Protein AF-A0A4Q6FK54-F1 (afdb_monomer)

pLDDT: mean 77.12, std 13.62, range [36.56, 92.62]

Secondary structure (DSSP, 8-state):
------------S-S-HHHHHHHHHHHHHHHHHHHHHHHHHHHHHHHHTTGGGSTTSS-HHHHHHHHHHHHHHHHHHHHHHHHHHHHHHHHHHHHHHHHHHHHTT---------TT-TTHHHHH--

Sequence (126 aa):
MELKFYPKKQRLVLINRDFQLRYTGAAVLVGLLSTVLTTTLIIYPLYTFKILRMPFFLPTPVLGLIGLAAVLNMFLVGFMGILMTHRVAGPMYSLVRQFRRVEEGRWYGQMRIRDGDDMRYVVRNF

Mean predicted aligned error: 10.62 Å

Solvent-accessible surface area (backbone atoms only — not comparable to full-atom values): 7526 Å² total; per-residue (Å²): 135,85,81,79,80,72,78,76,79,74,84,63,90,73,84,53,64,69,62,39,51,54,53,17,49,50,42,34,50,50,51,50,53,49,51,52,49,52,50,49,66,55,47,52,57,34,54,74,70,47,51,72,71,44,96,72,67,75,48,72,70,55,56,52,50,53,54,51,50,53,55,51,48,50,51,51,43,33,52,49,27,42,55,55,40,52,31,46,52,57,53,49,54,55,48,56,54,49,53,53,34,44,75,71,71,45,83,78,77,89,83,85,75,62,101,76,36,78,56,46,66,63,67,75,77,107

Foldseek 3Di:
DDDPPDPDPPPPLPPDVVQLCVQLVVQLVVLVVVVVVVVCVVVVVCVVVVVVVDPPSQPPVNVVVSVVVSVVSSVVSSVVSNVLSSLAVVVVVLVVVQVVCVVVVNPDDQRDDDPRRPCPVVNVVD

Radius of gyration: 24.15 Å; Cα contacts (8 Å, |Δi|>4): 59; chains: 1; bounding box: 78×23×65 Å

Structure (mmCIF, N/CA/C/O backbone):
data_AF-A0A4Q6FK54-F1
#
_entry.id   AF-A0A4Q6FK54-F1
#
loop_
_atom_site.group_PDB
_atom_site.id
_atom_site.type_symbol
_atom_site.label_atom_id
_atom_site.label_alt_id
_atom_site.label_comp_id
_atom_site.label_asym_id
_atom_site.label_entity_id
_atom_site.label_seq_id
_atom_site.pdbx_PDB_ins_code
_atom_site.Cartn_x
_atom_site.Cartn_y
_atom_site.Cartn_z
_atom_site.occupancy
_atom_site.B_iso_or_equiv
_atom_site.auth_seq_id
_atom_site.auth_comp_id
_atom_site.auth_asym_id
_atom_site.auth_atom_id
_atom_site.pdbx_PDB_model_num
ATOM 1 N N . MET A 1 1 ? -51.729 -0.952 16.950 1.00 40.03 1 MET A N 1
ATOM 2 C CA . MET A 1 1 ? -50.391 -1.581 16.931 1.00 40.03 1 MET A CA 1
ATOM 3 C C . MET A 1 1 ? -49.486 -0.709 16.078 1.00 40.03 1 MET A C 1
ATOM 5 O O . MET A 1 1 ? -49.574 -0.768 14.860 1.00 40.03 1 MET A O 1
ATOM 9 N N . GLU A 1 2 ? -48.704 0.174 16.697 1.00 36.56 2 GLU A N 1
ATOM 10 C CA . GLU A 1 2 ? -47.788 1.057 15.965 1.00 36.56 2 GLU A CA 1
ATOM 11 C C . GLU A 1 2 ? -46.534 0.282 15.547 1.00 36.56 2 GLU A C 1
ATOM 13 O O . GLU A 1 2 ? -45.729 -0.147 16.376 1.00 36.56 2 GLU A O 1
ATOM 18 N N . LEU A 1 3 ? -46.385 0.076 14.240 1.00 41.00 3 LEU A N 1
ATOM 19 C CA . LEU A 1 3 ? -45.192 -0.501 13.631 1.00 41.00 3 LEU A CA 1
ATOM 20 C C . LEU A 1 3 ? -44.039 0.503 13.755 1.00 41.00 3 LEU A C 1
ATOM 22 O O . LEU A 1 3 ? -43.911 1.431 12.959 1.00 41.00 3 LEU A O 1
ATOM 26 N N . LYS A 1 4 ? -43.183 0.312 14.765 1.00 40.06 4 LYS A N 1
ATOM 27 C CA . LYS A 1 4 ? -41.915 1.040 14.900 1.00 40.06 4 LYS A CA 1
ATOM 28 C C . LYS A 1 4 ? -41.009 0.700 13.713 1.00 40.06 4 LYS A C 1
ATOM 30 O O . LYS A 1 4 ? -40.362 -0.346 13.689 1.00 40.06 4 LYS A O 1
ATOM 35 N N . PHE A 1 5 ? -40.958 1.594 12.729 1.00 41.72 5 PHE A N 1
ATOM 36 C CA . PHE A 1 5 ? -39.978 1.558 11.647 1.00 41.72 5 PHE A CA 1
ATOM 37 C C . PHE A 1 5 ? -38.575 1.760 12.233 1.00 41.72 5 PHE A C 1
ATOM 39 O O . PHE A 1 5 ? -38.149 2.880 12.506 1.00 41.72 5 PHE A O 1
ATOM 46 N N . TYR A 1 6 ? -37.838 0.669 12.439 1.00 47.34 6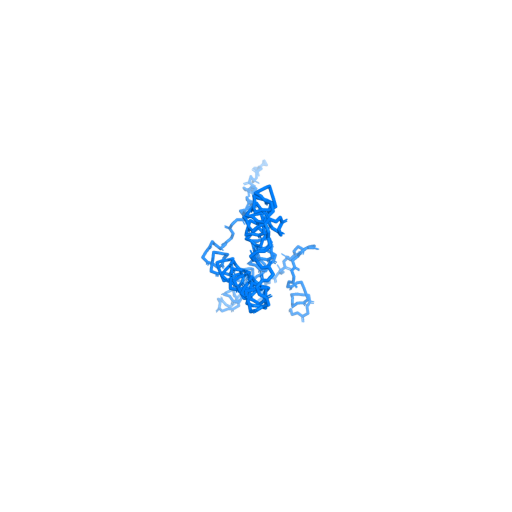 TYR A N 1
ATOM 47 C CA . TYR A 1 6 ? -36.404 0.745 12.703 1.00 47.34 6 TYR A CA 1
ATOM 48 C C . TYR A 1 6 ? -35.700 1.159 11.403 1.00 47.34 6 TYR A C 1
ATOM 50 O O . TYR A 1 6 ? -35.753 0.397 10.431 1.00 47.34 6 TYR A O 1
ATOM 58 N N . PRO A 1 7 ? -35.032 2.328 11.337 1.00 42.75 7 PRO A N 1
ATOM 59 C CA . PRO A 1 7 ? -34.310 2.717 10.138 1.00 42.75 7 PRO A CA 1
ATOM 60 C C . PRO A 1 7 ? -33.233 1.668 9.855 1.00 42.75 7 PRO A C 1
ATOM 62 O O . PRO A 1 7 ? -32.381 1.363 10.696 1.00 42.75 7 PRO A O 1
ATOM 65 N N . LYS A 1 8 ? -33.312 1.071 8.663 1.00 45.75 8 LYS A N 1
ATOM 66 C CA . LYS A 1 8 ? -32.386 0.053 8.164 1.00 45.75 8 LYS A CA 1
ATOM 67 C C . LYS A 1 8 ? -30.974 0.635 8.260 1.00 45.75 8 LYS A C 1
ATOM 69 O O . LYS A 1 8 ? -30.648 1.582 7.550 1.00 45.75 8 LYS A O 1
ATOM 74 N N . LYS A 1 9 ? -30.160 0.106 9.180 1.00 46.94 9 LYS A N 1
ATOM 75 C CA . LYS A 1 9 ? -28.793 0.568 9.461 1.00 46.94 9 LYS A CA 1
ATOM 76 C C . LYS A 1 9 ? -27.993 0.501 8.158 1.00 46.94 9 LYS A C 1
ATOM 78 O O . LYS A 1 9 ? -27.611 -0.587 7.723 1.00 46.94 9 LYS A O 1
ATOM 83 N N . GLN A 1 10 ? -27.830 1.642 7.492 1.00 47.72 10 GLN A N 1
ATOM 84 C CA . GLN A 1 10 ? -27.136 1.717 6.214 1.00 47.72 10 GLN A CA 1
ATOM 85 C C . GLN A 1 10 ? -25.724 1.166 6.422 1.00 47.72 10 GLN A C 1
ATOM 87 O O . GLN A 1 10 ? -24.999 1.603 7.318 1.00 47.72 10 GLN A O 1
ATOM 92 N N . ARG A 1 11 ? -25.360 0.148 5.636 1.00 45.81 11 ARG A N 1
ATOM 93 C CA . ARG A 1 11 ? -23.999 -0.391 5.587 1.00 45.81 11 ARG A CA 1
ATOM 94 C C . ARG A 1 11 ? -23.120 0.671 4.927 1.00 45.81 11 ARG A C 1
ATOM 96 O O . ARG A 1 11 ? -22.868 0.611 3.730 1.00 45.81 11 ARG A O 1
ATOM 103 N N . LEU A 1 12 ? -22.727 1.685 5.691 1.00 49.44 12 LEU A N 1
A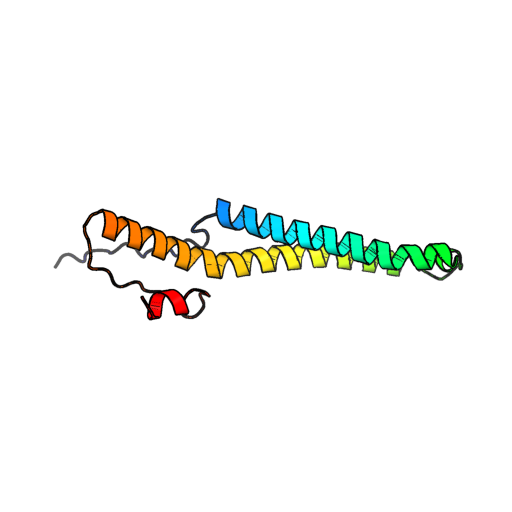TOM 104 C CA . LEU A 1 12 ? -21.759 2.690 5.272 1.00 49.44 12 LEU A CA 1
ATOM 105 C C . LEU A 1 12 ? -20.432 1.968 5.024 1.00 49.44 12 LEU A C 1
ATOM 107 O O . LEU A 1 12 ? -19.742 1.574 5.957 1.00 49.44 12 LEU A O 1
ATOM 111 N N . VAL A 1 13 ? -20.109 1.755 3.749 1.00 51.19 13 VAL A N 1
ATOM 112 C CA . VAL A 1 13 ? -18.883 1.078 3.285 1.00 51.19 13 VAL A CA 1
ATOM 113 C C . VAL A 1 13 ? -17.616 1.846 3.718 1.00 51.19 13 VAL A C 1
ATOM 115 O O . VAL A 1 13 ? -16.531 1.279 3.814 1.00 51.19 13 VAL A O 1
ATOM 118 N N . LEU A 1 14 ? -17.753 3.125 4.072 1.00 50.53 14 LEU A N 1
ATOM 119 C CA . LEU A 1 14 ? -16.675 4.000 4.529 1.00 50.53 14 LEU A CA 1
ATOM 120 C C . LEU A 1 14 ? -16.933 4.410 5.983 1.00 50.53 14 LEU A C 1
ATOM 122 O O . LEU A 1 14 ? -17.554 5.435 6.243 1.00 50.53 14 LEU A O 1
ATOM 126 N N . ILE A 1 15 ? -16.479 3.580 6.925 1.00 57.59 15 ILE A N 1
ATOM 127 C CA . ILE A 1 15 ? -16.577 3.849 8.371 1.00 57.59 15 ILE A CA 1
ATOM 128 C C . ILE A 1 15 ? -15.515 4.870 8.818 1.00 57.59 15 ILE A C 1
ATOM 130 O O . ILE A 1 15 ? -15.771 5.648 9.732 1.00 57.59 15 ILE A O 1
ATOM 134 N N . ASN A 1 16 ? -14.336 4.891 8.180 1.00 61.06 16 ASN A N 1
ATOM 135 C CA . ASN A 1 16 ? -13.247 5.805 8.534 1.00 61.06 16 ASN A CA 1
ATOM 136 C C . ASN A 1 16 ? -12.322 6.073 7.326 1.00 61.06 16 ASN A C 1
ATOM 138 O O . ASN A 1 16 ? -11.448 5.261 7.012 1.00 61.06 16 ASN A O 1
ATOM 142 N N . ARG A 1 17 ? -12.558 7.181 6.606 1.00 64.44 17 ARG A N 1
ATOM 143 C CA . ARG A 1 17 ? -11.822 7.532 5.373 1.00 64.44 17 ARG A CA 1
ATOM 144 C C . ARG A 1 17 ? -10.373 7.927 5.650 1.00 64.44 17 ARG A C 1
ATOM 146 O O . ARG A 1 17 ? -9.504 7.582 4.858 1.00 64.44 17 ARG A O 1
ATOM 153 N N . ASP A 1 18 ? -10.112 8.562 6.788 1.00 64.94 18 ASP A N 1
ATOM 154 C CA . ASP A 1 18 ? -8.780 9.067 7.138 1.00 64.94 18 ASP A CA 1
ATOM 155 C C . ASP A 1 18 ? -7.802 7.923 7.416 1.00 64.94 18 ASP A C 1
ATOM 157 O O . ASP A 1 18 ? -6.667 7.924 6.939 1.00 64.94 18 ASP A O 1
ATOM 161 N N . PHE A 1 19 ? -8.272 6.883 8.111 1.00 68.44 19 PHE A N 1
ATOM 162 C CA . PHE A 1 19 ? -7.495 5.662 8.317 1.00 68.44 19 PHE A CA 1
ATOM 163 C C . PHE A 1 19 ? -7.264 4.927 6.989 1.00 68.44 19 PHE A C 1
ATOM 165 O O . PHE A 1 19 ? -6.138 4.570 6.657 1.00 68.44 19 PHE A O 1
ATOM 172 N N . GLN A 1 20 ? -8.311 4.753 6.177 1.00 70.31 20 GLN A N 1
ATOM 173 C CA . GLN A 1 20 ? -8.197 4.047 4.898 1.00 70.31 20 GLN A CA 1
ATOM 174 C C . GLN A 1 20 ? -7.238 4.736 3.923 1.00 70.31 20 GLN A C 1
ATOM 176 O O . GLN A 1 20 ? -6.412 4.056 3.316 1.00 70.31 20 GLN A O 1
ATOM 181 N N . LEU A 1 21 ? -7.288 6.065 3.814 1.00 72.31 21 LEU A N 1
ATOM 182 C CA . LEU A 1 21 ? -6.399 6.830 2.939 1.00 72.31 21 LEU A CA 1
ATOM 183 C C . LEU A 1 21 ? -4.949 6.809 3.423 1.00 72.31 21 LEU A C 1
ATOM 185 O O . LEU A 1 21 ? -4.049 6.654 2.602 1.00 72.31 21 LEU A O 1
ATOM 189 N N . ARG A 1 22 ? -4.703 6.899 4.736 1.00 76.94 22 ARG A N 1
ATOM 190 C CA . ARG A 1 22 ? -3.337 6.886 5.281 1.00 76.94 22 ARG A CA 1
ATOM 191 C C . ARG A 1 22 ? -2.631 5.551 5.033 1.00 76.94 22 ARG A C 1
ATOM 193 O O . ARG A 1 22 ? -1.485 5.546 4.593 1.00 76.94 22 ARG A O 1
ATOM 200 N N . TYR A 1 23 ? -3.315 4.429 5.263 1.00 79.06 23 TYR A N 1
ATOM 201 C CA . TYR A 1 23 ? -2.732 3.096 5.067 1.00 79.06 23 TYR A CA 1
ATOM 202 C C . TYR A 1 23 ? -2.692 2.678 3.597 1.00 79.06 23 TYR A C 1
ATOM 204 O O . TYR A 1 23 ? -1.691 2.119 3.157 1.00 79.06 23 TYR A O 1
ATOM 212 N N . THR A 1 24 ? -3.719 3.007 2.809 1.00 82.06 24 THR A N 1
ATOM 213 C CA . THR A 1 24 ? -3.678 2.789 1.353 1.00 82.06 24 THR A CA 1
ATOM 214 C C . THR A 1 24 ? -2.567 3.620 0.720 1.00 82.06 24 THR A C 1
ATOM 216 O O . THR A 1 24 ? -1.797 3.097 -0.079 1.00 82.06 24 THR A O 1
ATOM 219 N N . GLY A 1 25 ? -2.434 4.893 1.106 1.00 80.62 25 GLY A N 1
ATOM 220 C CA . GLY A 1 25 ? -1.357 5.765 0.642 1.00 80.62 25 GLY A CA 1
ATOM 221 C C . GLY A 1 25 ? 0.021 5.213 1.000 1.00 80.62 25 GLY A C 1
ATOM 222 O O . GLY A 1 25 ? 0.897 5.169 0.142 1.00 80.62 25 GLY A O 1
ATOM 223 N N . ALA A 1 26 ? 0.192 4.703 2.224 1.00 82.81 26 ALA A N 1
ATOM 224 C CA . ALA A 1 26 ? 1.419 4.019 2.626 1.00 82.81 26 ALA A CA 1
ATOM 225 C C . ALA A 1 26 ? 1.687 2.757 1.784 1.00 82.81 26 ALA A C 1
ATOM 227 O O . ALA A 1 26 ? 2.809 2.564 1.328 1.00 82.81 26 ALA A O 1
ATOM 228 N N . ALA A 1 27 ? 0.672 1.928 1.519 1.00 85.12 27 ALA A N 1
ATOM 229 C CA . ALA A 1 27 ? 0.810 0.729 0.691 1.00 85.12 27 ALA A CA 1
ATOM 230 C C . ALA A 1 27 ? 1.202 1.061 -0.758 1.00 85.12 27 ALA A C 1
ATOM 232 O O . ALA A 1 27 ? 2.103 0.435 -1.314 1.00 85.12 27 ALA A O 1
ATOM 233 N N . VAL A 1 28 ? 0.575 2.079 -1.355 1.00 86.25 28 VAL A N 1
ATOM 234 C CA . VAL A 1 28 ? 0.929 2.572 -2.694 1.00 86.25 28 VAL A CA 1
ATOM 235 C C . VAL A 1 28 ? 2.357 3.110 -2.707 1.00 86.25 28 VAL A C 1
ATOM 237 O O . VAL A 1 28 ? 3.117 2.778 -3.610 1.00 86.25 28 VAL A O 1
ATOM 240 N N . LEU A 1 29 ? 2.753 3.883 -1.693 1.00 87.00 29 LEU A N 1
ATOM 241 C CA . LEU A 1 29 ? 4.108 4.420 -1.578 1.00 87.00 29 LEU A CA 1
ATOM 242 C C . LEU A 1 29 ? 5.149 3.298 -1.482 1.00 87.00 29 LEU A C 1
ATOM 244 O O . LEU A 1 29 ? 6.145 3.328 -2.199 1.00 87.00 29 LEU A O 1
ATOM 248 N N . VAL A 1 30 ? 4.897 2.273 -0.663 1.00 88.44 30 VAL A N 1
ATOM 249 C CA . VAL A 1 30 ? 5.754 1.080 -0.580 1.00 88.44 30 VAL A CA 1
ATOM 250 C C . VAL A 1 30 ? 5.820 0.357 -1.927 1.00 88.44 30 VAL A C 1
ATOM 252 O O . VAL A 1 30 ? 6.909 -0.011 -2.366 1.00 88.44 30 VAL A O 1
ATOM 255 N N . GLY A 1 31 ? 4.688 0.201 -2.619 1.00 87.38 31 GLY A N 1
ATOM 256 C CA . GLY A 1 31 ? 4.637 -0.397 -3.955 1.00 87.38 31 GLY A CA 1
ATOM 257 C C . GLY A 1 31 ? 5.453 0.383 -4.992 1.00 87.38 31 GLY A C 1
ATOM 258 O O . GLY A 1 31 ? 6.187 -0.216 -5.779 1.00 87.38 31 GLY A O 1
ATOM 259 N N . LEU A 1 32 ? 5.386 1.717 -4.963 1.00 87.69 32 LEU A N 1
ATOM 260 C CA . LEU A 1 32 ? 6.181 2.591 -5.830 1.00 87.69 32 LEU A CA 1
ATOM 261 C C . LEU A 1 32 ? 7.676 2.470 -5.526 1.00 87.69 32 LEU A C 1
ATOM 263 O O . LEU A 1 32 ? 8.462 2.254 -6.446 1.00 87.69 32 LEU A O 1
ATOM 267 N N . LEU A 1 33 ? 8.069 2.541 -4.251 1.00 90.56 33 LEU A N 1
ATOM 268 C CA . LEU A 1 33 ? 9.466 2.374 -3.842 1.00 90.56 33 LEU A CA 1
ATOM 269 C C . LEU A 1 33 ? 10.013 1.003 -4.247 1.00 90.56 33 LEU A C 1
ATOM 271 O O . LEU A 1 33 ? 11.117 0.919 -4.780 1.00 90.56 33 LEU A O 1
ATOM 275 N N . SER A 1 34 ? 9.227 -0.058 -4.057 1.00 88.00 34 SER A N 1
ATOM 276 C CA . SER A 1 34 ? 9.592 -1.405 -4.493 1.00 88.00 34 SER A CA 1
ATOM 277 C C . SER A 1 34 ? 9.767 -1.469 -6.010 1.00 88.00 34 SER A C 1
ATOM 279 O O . SER A 1 34 ? 10.776 -1.986 -6.474 1.00 88.00 34 SER A O 1
ATOM 281 N N . THR A 1 35 ? 8.855 -0.874 -6.784 1.00 87.94 35 THR A N 1
ATOM 282 C CA . THR A 1 35 ? 8.945 -0.843 -8.253 1.00 87.94 35 THR A CA 1
ATOM 283 C C . THR A 1 35 ? 10.195 -0.097 -8.725 1.00 87.94 35 THR A C 1
ATOM 285 O O . THR A 1 35 ? 10.900 -0.578 -9.614 1.00 87.94 35 THR A O 1
ATOM 288 N N . VAL A 1 36 ? 10.511 1.050 -8.115 1.00 89.62 36 VAL A N 1
ATOM 289 C CA . VAL A 1 36 ? 11.725 1.827 -8.414 1.00 89.62 36 VAL A CA 1
ATOM 290 C C . VAL A 1 36 ? 12.978 1.026 -8.073 1.00 89.62 36 VAL A C 1
ATOM 292 O O . VAL A 1 36 ? 13.899 0.961 -8.888 1.00 89.62 36 VAL A O 1
ATOM 295 N N . LEU A 1 37 ? 13.004 0.374 -6.909 1.00 92.62 37 LEU A N 1
ATOM 296 C CA . LEU A 1 37 ? 14.115 -0.473 -6.487 1.00 92.62 37 LEU A CA 1
ATOM 297 C C . LEU A 1 37 ? 14.332 -1.625 -7.473 1.00 92.62 37 LEU A C 1
ATOM 299 O O . LEU A 1 37 ? 15.435 -1.787 -7.985 1.00 92.62 37 LEU A O 1
ATOM 303 N N . THR A 1 38 ? 13.284 -2.385 -7.798 1.00 88.25 38 THR A N 1
ATOM 304 C CA . THR A 1 38 ? 13.364 -3.514 -8.734 1.00 88.25 38 THR A CA 1
ATOM 305 C C . THR A 1 38 ? 13.791 -3.055 -10.126 1.00 88.25 38 THR A C 1
ATOM 307 O O . THR A 1 38 ? 14.670 -3.662 -10.730 1.00 88.25 38 THR A O 1
ATOM 310 N N . THR A 1 39 ? 13.237 -1.943 -10.614 1.00 87.56 39 THR A N 1
ATOM 311 C CA . THR A 1 39 ? 13.613 -1.366 -11.913 1.00 87.56 39 THR A CA 1
ATOM 312 C C . THR A 1 39 ? 15.085 -0.962 -11.926 1.00 87.56 39 THR A C 1
ATOM 314 O O . THR A 1 39 ? 15.804 -1.284 -12.868 1.00 87.56 39 THR A O 1
ATOM 317 N N . THR A 1 40 ? 15.564 -0.320 -10.860 1.00 88.75 40 THR A N 1
ATOM 318 C CA . THR A 1 40 ? 16.972 0.079 -10.727 1.00 88.75 40 THR A CA 1
ATOM 319 C C . THR A 1 40 ? 17.894 -1.140 -10.690 1.00 88.75 40 THR A C 1
ATOM 321 O O . THR A 1 40 ? 18.897 -1.165 -11.401 1.00 88.75 40 THR A O 1
ATOM 324 N N . LEU A 1 41 ? 17.532 -2.176 -9.926 1.00 92.62 41 LEU A N 1
ATOM 325 C CA . LEU A 1 41 ? 18.296 -3.424 -9.830 1.00 92.62 41 LEU A CA 1
ATOM 326 C C . LEU A 1 41 ? 18.372 -4.182 -11.161 1.00 92.62 41 LEU A C 1
ATOM 328 O O . LEU A 1 41 ? 19.364 -4.861 -11.405 1.00 92.62 41 LEU A O 1
ATOM 332 N N . ILE A 1 42 ? 17.359 -4.058 -12.024 1.00 88.25 42 ILE A N 1
ATOM 333 C CA . ILE A 1 42 ? 17.351 -4.666 -13.362 1.00 88.25 42 ILE A CA 1
ATOM 334 C C . ILE A 1 42 ? 18.142 -3.809 -14.361 1.00 88.25 42 ILE A C 1
ATOM 336 O O . ILE A 1 42 ? 18.970 -4.332 -15.104 1.00 88.25 42 ILE A O 1
ATOM 340 N N . ILE A 1 43 ? 17.921 -2.491 -14.388 1.00 85.81 43 ILE A N 1
ATOM 341 C CA . ILE A 1 43 ? 18.540 -1.592 -15.376 1.00 85.81 43 ILE A CA 1
ATOM 342 C C . ILE A 1 43 ? 20.043 -1.424 -15.132 1.00 85.81 43 ILE A C 1
ATOM 344 O O . ILE A 1 43 ? 20.811 -1.377 -16.092 1.00 85.81 43 ILE A O 1
ATOM 348 N N . TYR A 1 44 ? 20.484 -1.356 -13.874 1.00 89.38 44 TYR A N 1
ATOM 349 C CA . TYR A 1 44 ? 21.891 -1.143 -13.530 1.00 89.38 44 TYR A CA 1
ATOM 350 C C . TYR A 1 44 ? 22.851 -2.172 -14.166 1.00 89.38 44 TYR A C 1
ATOM 352 O O . TYR A 1 44 ? 23.768 -1.757 -14.880 1.00 89.38 44 TYR A O 1
ATOM 360 N N . PRO A 1 45 ? 22.663 -3.498 -14.004 1.00 87.88 45 PRO A N 1
ATOM 361 C CA . PRO A 1 45 ? 23.524 -4.481 -14.658 1.00 8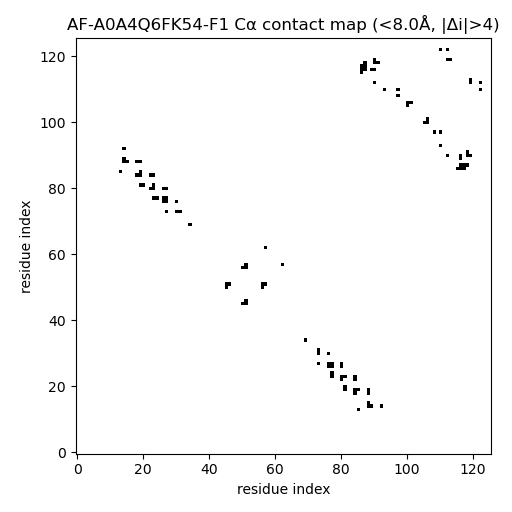7.88 45 PRO A CA 1
ATOM 362 C C . PRO A 1 45 ? 23.394 -4.434 -16.184 1.00 87.88 45 PRO A C 1
ATOM 364 O O . PRO A 1 45 ? 24.402 -4.518 -16.882 1.00 87.88 45 PRO A O 1
ATOM 367 N N . LEU A 1 46 ? 22.189 -4.227 -16.725 1.00 87.00 46 LEU A N 1
ATOM 368 C CA . LEU A 1 46 ? 21.980 -4.124 -18.174 1.00 87.00 46 LEU A CA 1
ATOM 369 C C . LEU A 1 46 ? 22.746 -2.950 -18.803 1.00 87.00 46 LEU A C 1
ATOM 371 O O . LEU A 1 46 ? 23.250 -3.067 -19.925 1.00 87.00 46 LEU A O 1
ATOM 375 N N . TYR A 1 47 ? 22.849 -1.834 -18.079 1.00 84.75 47 TYR A N 1
ATOM 376 C CA . TYR A 1 47 ? 23.665 -0.690 -18.466 1.00 84.75 47 TYR A CA 1
ATOM 377 C C . TYR A 1 47 ? 25.162 -1.012 -18.371 1.00 84.75 47 TYR A C 1
ATOM 379 O O . TYR A 1 47 ? 25.898 -0.785 -19.334 1.00 84.75 47 TYR A O 1
ATOM 387 N N . THR A 1 48 ? 25.603 -1.598 -17.253 1.00 89.50 48 THR A N 1
ATOM 388 C CA . THR A 1 48 ? 27.008 -1.964 -17.003 1.00 89.50 48 THR A CA 1
ATOM 389 C C . THR A 1 48 ? 27.554 -2.919 -18.061 1.00 89.50 48 THR A C 1
ATOM 391 O O . THR A 1 48 ? 28.629 -2.686 -18.611 1.00 89.50 48 THR A O 1
ATOM 394 N N . PHE A 1 49 ? 26.790 -3.948 -18.427 1.00 88.50 49 PHE A N 1
ATOM 395 C CA . PHE A 1 49 ? 27.185 -4.908 -19.459 1.00 88.50 49 PHE A CA 1
ATOM 396 C C . PHE A 1 49 ? 26.958 -4.398 -20.890 1.00 88.50 49 PHE A C 1
ATOM 398 O O . PHE A 1 49 ? 27.172 -5.140 -21.846 1.00 88.50 49 PHE A O 1
ATOM 405 N N . LYS A 1 50 ? 26.514 -3.142 -21.066 1.00 82.44 50 LYS A N 1
ATOM 406 C CA . LYS A 1 50 ? 26.157 -2.532 -22.362 1.00 82.44 50 LYS A CA 1
ATOM 407 C C . LYS A 1 50 ? 25.137 -3.344 -23.173 1.00 82.44 50 LYS A C 1
ATOM 409 O O . LYS A 1 50 ? 24.969 -3.092 -24.364 1.00 82.44 50 LYS A O 1
ATOM 414 N N . ILE A 1 51 ? 24.413 -4.256 -22.528 1.00 79.62 51 ILE A N 1
ATOM 415 C CA . ILE A 1 51 ? 23.373 -5.086 -23.145 1.00 79.62 51 ILE A CA 1
ATOM 416 C C . ILE A 1 51 ? 22.264 -4.181 -23.704 1.00 79.62 51 ILE A C 1
ATOM 418 O O . ILE A 1 51 ? 21.758 -4.415 -24.798 1.00 79.62 51 ILE A O 1
ATOM 422 N N . LEU A 1 52 ? 21.987 -3.064 -23.020 1.00 72.25 52 LEU A N 1
ATOM 423 C CA . LEU A 1 52 ? 21.027 -2.045 -23.457 1.00 72.25 52 LEU A CA 1
ATOM 424 C C . LEU A 1 52 ? 21.372 -1.371 -24.803 1.00 72.25 52 LEU A C 1
ATOM 426 O O . LEU A 1 52 ? 20.504 -0.729 -25.385 1.00 72.25 52 LEU A O 1
ATOM 430 N N . ARG A 1 53 ? 22.620 -1.474 -25.291 1.00 75.81 53 ARG A N 1
ATOM 431 C CA . ARG A 1 53 ? 23.056 -0.892 -26.578 1.00 75.81 53 ARG A CA 1
ATOM 432 C C . ARG A 1 53 ? 22.875 -1.837 -27.766 1.00 75.81 53 ARG A C 1
ATOM 434 O O . ARG A 1 53 ? 23.159 -1.435 -28.892 1.00 75.81 53 ARG A O 1
ATOM 441 N N . MET A 1 54 ? 22.439 -3.078 -27.546 1.00 77.06 54 MET A N 1
ATOM 442 C CA . MET A 1 54 ? 22.127 -3.977 -28.654 1.00 77.06 54 MET A CA 1
ATOM 443 C C . MET A 1 54 ? 20.872 -3.475 -29.395 1.00 77.06 54 MET A C 1
ATOM 445 O O . MET A 1 54 ? 19.865 -3.179 -28.750 1.00 77.06 54 MET A O 1
ATOM 449 N N . PRO A 1 55 ? 20.893 -3.412 -30.741 1.00 70.62 55 PRO A N 1
ATOM 450 C CA . PRO A 1 55 ? 19.883 -2.720 -31.552 1.00 70.62 55 PRO A CA 1
ATOM 451 C C . PRO A 1 55 ? 18.459 -3.293 -31.454 1.00 70.62 55 PRO A C 1
ATOM 453 O O . PRO A 1 55 ? 17.516 -2.641 -31.887 1.00 70.62 55 PRO A O 1
ATOM 456 N N . PHE A 1 56 ? 18.285 -4.484 -30.876 1.00 70.12 56 PHE A N 1
ATOM 457 C CA . PHE A 1 56 ? 16.984 -5.144 -30.728 1.00 70.12 56 PHE A CA 1
ATOM 458 C C . PHE A 1 56 ? 16.663 -5.579 -29.291 1.00 70.12 56 PHE A C 1
ATOM 460 O O . PHE A 1 56 ? 15.728 -6.344 -29.074 1.00 70.12 56 PHE A O 1
ATOM 467 N N . PHE A 1 57 ? 17.435 -5.124 -28.298 1.00 73.50 57 PHE A N 1
ATOM 468 C CA . PHE A 1 57 ? 17.305 -5.625 -26.927 1.00 73.50 57 PHE A CA 1
ATOM 469 C C . PHE A 1 57 ? 15.971 -5.252 -26.262 1.00 73.50 57 PHE A C 1
ATOM 471 O O . PHE A 1 57 ? 15.387 -6.066 -25.551 1.00 73.50 57 PHE A O 1
ATOM 478 N N . LEU A 1 58 ? 15.464 -4.041 -26.520 1.00 76.62 58 LEU A N 1
ATOM 479 C CA . LEU A 1 58 ? 14.174 -3.566 -26.010 1.00 76.62 58 LEU A CA 1
ATOM 480 C C . LEU A 1 58 ? 13.331 -2.994 -27.154 1.00 76.62 58 LEU A C 1
ATOM 482 O O . LEU A 1 58 ? 13.388 -1.793 -27.423 1.00 76.62 58 LEU A O 1
ATOM 486 N N . PRO A 1 59 ? 12.538 -3.837 -27.835 1.00 83.38 59 PRO A N 1
ATOM 487 C CA . PRO A 1 59 ? 11.578 -3.372 -28.824 1.00 83.38 59 PRO A CA 1
ATOM 488 C C . PRO A 1 59 ? 10.620 -2.338 -28.211 1.00 83.38 59 PRO A C 1
ATOM 490 O O . PRO A 1 59 ? 10.173 -2.492 -27.073 1.00 83.38 59 PRO A O 1
ATOM 493 N N . THR A 1 60 ? 10.223 -1.326 -28.984 1.00 82.44 60 THR A N 1
ATOM 494 C CA . THR A 1 60 ? 9.206 -0.339 -28.576 1.00 82.44 60 THR A CA 1
ATOM 495 C C . THR A 1 60 ? 7.910 -0.945 -28.003 1.00 82.44 60 THR A C 1
ATOM 497 O O . THR A 1 60 ? 7.433 -0.406 -27.000 1.00 82.44 60 THR A O 1
ATOM 500 N N . PRO A 1 61 ? 7.348 -2.073 -28.505 1.00 86.56 61 PRO A N 1
ATOM 501 C CA . PRO A 1 61 ? 6.174 -2.683 -27.870 1.00 86.56 61 PRO A CA 1
ATOM 502 C C . PRO A 1 61 ? 6.455 -3.233 -26.464 1.00 86.56 61 PRO A C 1
ATOM 504 O O . PRO A 1 61 ? 5.572 -3.197 -25.609 1.00 86.56 61 PRO A O 1
ATOM 507 N N . VAL A 1 62 ? 7.679 -3.696 -26.189 1.00 84.81 62 VAL A N 1
ATOM 508 C CA . VAL A 1 62 ? 8.067 -4.208 -24.864 1.00 84.81 62 VAL A CA 1
ATOM 509 C C . VAL A 1 62 ? 8.117 -3.071 -23.845 1.00 84.81 62 VAL A C 1
ATOM 511 O O . VAL A 1 62 ? 7.628 -3.231 -22.730 1.00 84.81 62 VAL A O 1
ATOM 514 N N . LEU A 1 63 ? 8.619 -1.894 -24.233 1.00 83.81 63 LEU A N 1
ATOM 515 C CA . LEU A 1 63 ? 8.584 -0.698 -23.381 1.00 83.81 63 LEU A CA 1
ATOM 516 C C . LEU A 1 63 ? 7.146 -0.278 -23.045 1.00 83.81 63 LEU A C 1
ATOM 518 O O . LEU A 1 63 ? 6.852 0.043 -21.893 1.00 83.81 63 LEU A O 1
ATOM 522 N N . GLY A 1 64 ? 6.239 -0.341 -24.026 1.00 87.94 64 GLY A N 1
ATOM 523 C CA . GLY A 1 64 ? 4.812 -0.095 -23.808 1.00 87.94 64 GLY A CA 1
ATOM 524 C C . GLY A 1 64 ? 4.191 -1.080 -22.814 1.00 87.94 64 GLY A C 1
ATOM 525 O O . GLY A 1 64 ? 3.463 -0.670 -21.910 1.00 87.94 64 GLY A O 1
ATOM 526 N N . LEU A 1 65 ? 4.533 -2.368 -22.924 1.00 88.94 65 LEU A N 1
ATOM 527 C CA . LEU A 1 65 ? 4.054 -3.408 -22.012 1.00 88.94 65 LEU A CA 1
ATOM 528 C C . LEU A 1 65 ? 4.567 -3.203 -20.579 1.00 88.94 65 LEU A C 1
ATOM 530 O O . LEU A 1 65 ? 3.794 -3.340 -19.634 1.00 88.94 65 LEU A O 1
ATOM 534 N N . ILE A 1 66 ? 5.841 -2.833 -20.411 1.00 85.94 66 ILE A N 1
ATOM 535 C CA . ILE A 1 66 ? 6.433 -2.529 -19.098 1.00 85.94 66 ILE A CA 1
ATOM 536 C C . ILE A 1 66 ? 5.723 -1.331 -18.454 1.00 85.94 66 ILE A C 1
ATOM 538 O O . ILE A 1 66 ? 5.350 -1.395 -17.282 1.00 85.94 66 ILE A O 1
ATOM 542 N N . GLY A 1 67 ? 5.485 -0.260 -19.219 1.00 87.62 67 GLY A N 1
ATOM 543 C CA . GLY A 1 67 ? 4.750 0.912 -18.737 1.00 87.62 67 GLY A CA 1
ATOM 544 C C . GLY A 1 67 ? 3.319 0.570 -18.313 1.00 87.62 67 GLY A 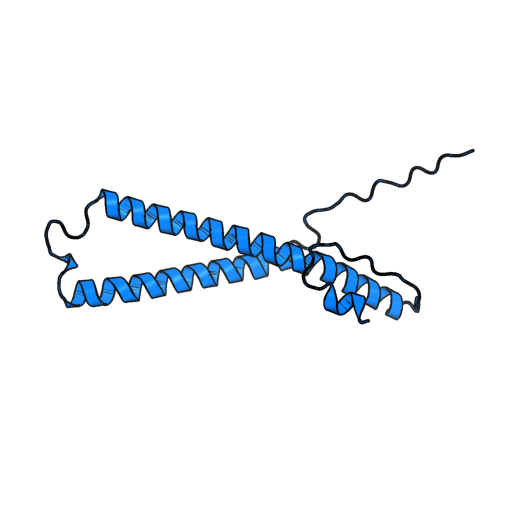C 1
ATOM 545 O O . GLY A 1 67 ? 2.889 0.945 -17.221 1.00 87.62 67 GLY A O 1
ATOM 546 N N . LEU A 1 68 ? 2.601 -0.206 -19.130 1.00 91.31 68 LEU A N 1
ATOM 547 C CA . LEU A 1 68 ? 1.252 -0.673 -18.808 1.00 91.31 68 LEU A CA 1
ATOM 548 C C . LEU A 1 68 ? 1.237 -1.542 -17.542 1.00 91.31 68 LEU A C 1
ATOM 550 O O . LEU A 1 68 ? 0.391 -1.342 -16.671 1.00 91.31 68 LEU A O 1
ATOM 554 N N . ALA A 1 69 ? 2.188 -2.471 -17.416 1.00 87.56 69 ALA A N 1
ATOM 555 C CA . ALA A 1 69 ? 2.322 -3.329 -16.245 1.00 87.56 69 ALA A CA 1
ATOM 556 C C . ALA A 1 69 ? 2.590 -2.518 -14.967 1.00 87.56 69 ALA A C 1
ATOM 558 O O . ALA A 1 69 ? 1.999 -2.811 -13.930 1.00 87.56 69 ALA A O 1
ATOM 559 N N . ALA A 1 70 ? 3.415 -1.468 -15.038 1.00 86.69 7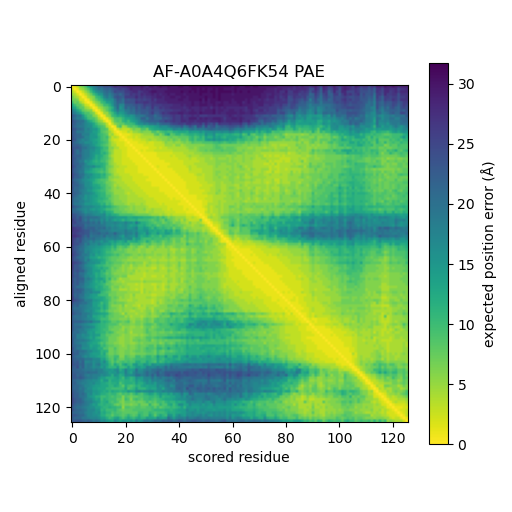0 ALA A N 1
ATOM 560 C CA . ALA A 1 70 ? 3.691 -0.589 -13.902 1.00 86.69 70 ALA A CA 1
ATOM 561 C C . ALA A 1 70 ? 2.438 0.174 -13.436 1.00 86.69 70 ALA A C 1
ATOM 563 O O . ALA A 1 70 ? 2.143 0.210 -12.239 1.00 86.69 70 ALA A O 1
ATOM 564 N N . VAL A 1 71 ? 1.665 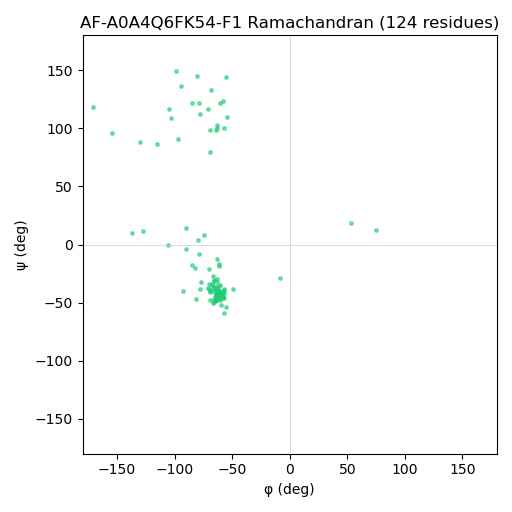0.732 -14.374 1.00 89.50 71 VAL A N 1
ATOM 565 C CA . VAL A 1 71 ? 0.399 1.419 -14.066 1.00 89.50 71 VAL A CA 1
ATOM 566 C C . VAL A 1 71 ? -0.608 0.443 -13.457 1.00 89.50 71 VAL A C 1
ATOM 568 O O . VAL A 1 71 ? -1.196 0.722 -12.413 1.00 89.50 71 VAL A O 1
ATOM 571 N N . LEU A 1 72 ? -0.777 -0.728 -14.070 1.00 92.25 72 LEU A N 1
ATOM 572 C CA . LEU A 1 72 ? -1.693 -1.762 -13.596 1.00 92.25 72 LEU A CA 1
ATOM 573 C C . LEU A 1 72 ? -1.308 -2.264 -12.195 1.00 92.25 72 LEU A C 1
ATOM 575 O O . LEU A 1 72 ? -2.177 -2.402 -11.335 1.00 92.25 72 LEU A O 1
ATOM 579 N N . ASN A 1 73 ? -0.012 -2.448 -11.932 1.00 87.25 73 ASN A N 1
ATOM 580 C CA . ASN A 1 73 ? 0.502 -2.787 -10.607 1.00 87.25 73 ASN A CA 1
ATOM 581 C C . ASN A 1 73 ? 0.136 -1.720 -9.563 1.00 87.25 73 ASN A C 1
ATOM 583 O O . ASN A 1 73 ? -0.349 -2.058 -8.485 1.00 87.25 73 ASN A O 1
ATOM 587 N N . MET A 1 74 ? 0.289 -0.432 -9.889 1.00 86.06 74 MET A N 1
ATOM 588 C CA . MET A 1 74 ? -0.084 0.662 -8.986 1.00 86.06 74 MET A CA 1
ATOM 589 C C . MET A 1 74 ? -1.574 0.616 -8.612 1.00 86.06 74 MET A C 1
ATOM 591 O O . MET A 1 74 ? -1.920 0.746 -7.435 1.00 86.06 74 MET A O 1
ATOM 595 N N . PHE A 1 75 ? -2.453 0.366 -9.588 1.00 89.06 75 PHE A N 1
ATOM 596 C CA . PHE A 1 75 ? -3.888 0.206 -9.338 1.00 89.06 75 PHE A CA 1
ATOM 597 C C . PHE A 1 75 ? -4.201 -1.017 -8.472 1.00 89.06 75 PHE A C 1
ATOM 599 O O . PHE A 1 75 ? -4.989 -0.909 -7.534 1.00 89.06 75 PHE A O 1
ATOM 606 N N . LEU A 1 76 ? -3.574 -2.163 -8.745 1.00 89.25 76 LEU A N 1
ATOM 607 C CA . LEU A 1 76 ? -3.752 -3.393 -7.968 1.00 89.25 76 LEU A CA 1
ATOM 608 C C . LEU A 1 76 ? -3.321 -3.224 -6.513 1.00 89.25 76 LEU A C 1
ATOM 610 O O . LEU A 1 76 ? -4.066 -3.604 -5.611 1.00 89.25 76 LEU A O 1
ATOM 614 N N . VAL A 1 77 ? -2.152 -2.625 -6.278 1.00 88.06 77 VAL A N 1
ATOM 615 C CA . VAL A 1 77 ? -1.644 -2.364 -4.925 1.00 88.06 77 VAL A CA 1
ATOM 616 C C . VAL A 1 77 ? -2.575 -1.413 -4.179 1.00 88.06 77 VAL A C 1
ATOM 618 O O . VAL A 1 77 ? -2.945 -1.695 -3.040 1.00 88.06 77 VAL A O 1
ATOM 621 N N . GLY A 1 78 ? -3.011 -0.324 -4.819 1.00 84.50 78 GLY A N 1
ATOM 622 C CA . GLY A 1 78 ? -3.965 0.609 -4.221 1.00 84.50 78 GLY A CA 1
ATOM 623 C C . GLY A 1 78 ? -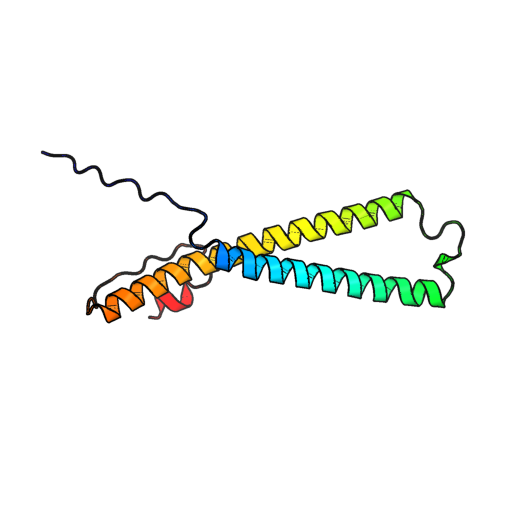5.296 -0.063 -3.881 1.00 84.50 78 GLY A C 1
ATOM 624 O O . GLY A 1 78 ? -5.785 0.050 -2.758 1.00 84.50 78 GLY A O 1
ATOM 625 N N . PHE A 1 79 ? -5.855 -0.829 -4.817 1.00 85.75 79 PHE A N 1
ATOM 626 C CA . PHE A 1 79 ? -7.109 -1.549 -4.615 1.00 85.75 79 PHE A CA 1
ATOM 627 C C . PHE A 1 79 ? -7.008 -2.592 -3.493 1.00 85.75 79 PHE A C 1
ATOM 629 O O . PHE A 1 79 ? -7.868 -2.638 -2.611 1.00 85.75 79 PHE A O 1
ATOM 636 N N . MET A 1 80 ? -5.930 -3.381 -3.466 1.00 85.62 80 MET A N 1
ATOM 637 C CA . MET A 1 80 ? -5.674 -4.344 -2.392 1.00 85.62 80 MET A CA 1
ATOM 638 C C . MET A 1 80 ? -5.468 -3.656 -1.043 1.00 85.62 80 MET A C 1
ATOM 640 O O . MET A 1 80 ? -6.005 -4.125 -0.039 1.00 85.62 80 MET A O 1
ATOM 644 N N . GLY A 1 81 ? -4.772 -2.517 -1.011 1.00 84.00 81 GLY A N 1
ATOM 645 C CA . GLY A 1 81 ? -4.608 -1.700 0.191 1.00 84.00 81 GLY A CA 1
ATOM 646 C C . GLY A 1 81 ? -5.950 -1.255 0.775 1.00 84.00 81 GLY A C 1
ATOM 647 O O . GLY A 1 81 ? -6.182 -1.405 1.978 1.00 84.00 81 GLY A O 1
ATOM 648 N N . ILE A 1 82 ? -6.877 -0.802 -0.074 1.00 82.31 82 ILE A N 1
ATOM 649 C CA . ILE A 1 82 ? -8.234 -0.420 0.345 1.00 82.31 82 ILE A CA 1
ATOM 650 C C . ILE A 1 82 ? -8.996 -1.632 0.885 1.00 82.31 82 ILE A C 1
ATOM 652 O O . ILE A 1 82 ? -9.586 -1.549 1.965 1.00 82.31 82 ILE A O 1
ATOM 656 N N . LEU A 1 83 ? -8.981 -2.762 0.169 1.00 82.19 83 LEU A N 1
ATOM 657 C CA . LEU A 1 83 ? -9.700 -3.969 0.586 1.00 82.19 83 LEU A CA 1
ATOM 658 C C . LEU A 1 83 ? -9.203 -4.504 1.932 1.00 82.19 83 LEU A C 1
ATOM 660 O O . LEU A 1 83 ? -10.023 -4.818 2.798 1.00 82.19 83 LEU A O 1
ATOM 664 N N . MET A 1 84 ? -7.885 -4.569 2.123 1.00 81.25 84 MET A N 1
ATOM 665 C CA . MET A 1 84 ? -7.280 -4.995 3.387 1.00 81.25 84 MET A CA 1
ATOM 666 C C . MET A 1 84 ? -7.643 -4.030 4.514 1.00 81.25 84 MET A C 1
ATOM 668 O O . MET A 1 84 ? -8.133 -4.440 5.566 1.00 81.25 84 MET A O 1
ATOM 672 N N . THR A 1 85 ? -7.516 -2.724 4.274 1.00 81.62 85 THR A N 1
ATOM 673 C CA . THR A 1 85 ? -7.820 -1.729 5.307 1.00 81.62 85 THR A CA 1
ATOM 674 C C . THR A 1 85 ? -9.307 -1.716 5.669 1.00 81.62 85 THR A C 1
ATOM 676 O O . THR A 1 85 ? -9.663 -1.484 6.825 1.00 81.62 85 THR A O 1
ATOM 679 N N . HIS A 1 86 ? -10.197 -2.023 4.722 1.00 76.81 86 HIS A N 1
ATOM 680 C CA . HIS A 1 86 ? -11.630 -2.135 4.984 1.00 76.81 86 HIS A CA 1
ATOM 681 C C . HIS A 1 86 ? -11.963 -3.277 5.961 1.00 76.81 86 HIS A C 1
ATOM 683 O O . HIS A 1 86 ? -12.796 -3.084 6.850 1.00 76.81 86 HIS A O 1
ATOM 689 N N . ARG A 1 87 ? -11.288 -4.433 5.851 1.00 78.00 87 ARG A N 1
ATOM 690 C CA . ARG A 1 87 ? -11.488 -5.588 6.752 1.00 78.00 87 ARG A CA 1
ATOM 691 C C . ARG A 1 87 ? -11.049 -5.316 8.191 1.00 78.00 87 ARG A C 1
ATOM 693 O O . ARG A 1 87 ? -11.614 -5.899 9.115 1.00 78.00 87 ARG A O 1
ATOM 700 N N . VAL A 1 88 ? -10.097 -4.404 8.387 1.00 80.31 88 VAL A N 1
ATOM 701 C CA . VAL A 1 88 ? -9.573 -4.020 9.709 1.00 80.31 88 VAL A CA 1
ATOM 702 C C . VAL A 1 88 ? -10.310 -2.815 10.305 1.00 80.31 88 VAL A C 1
ATOM 704 O O . VAL A 1 88 ? -10.611 -2.791 11.498 1.00 80.31 88 VAL A O 1
ATOM 707 N N . ALA A 1 89 ? -10.656 -1.809 9.498 1.00 77.88 89 ALA A N 1
ATOM 708 C CA . ALA A 1 89 ? -11.270 -0.572 9.990 1.00 77.88 89 ALA A CA 1
ATOM 709 C C . ALA A 1 89 ? -12.665 -0.794 10.607 1.00 77.88 89 ALA A C 1
ATOM 711 O O . ALA A 1 89 ? -13.018 -0.148 11.597 1.00 77.88 89 ALA A O 1
ATOM 712 N N . GLY A 1 90 ? -13.452 -1.712 10.038 1.00 75.50 90 GLY A N 1
ATOM 713 C CA . GLY A 1 90 ? -14.780 -2.075 10.540 1.00 75.50 90 GLY A CA 1
ATOM 714 C C . GLY A 1 90 ? -14.780 -2.563 11.995 1.00 75.50 90 GLY A C 1
ATOM 715 O O . GLY A 1 90 ? -15.436 -1.938 12.839 1.00 75.50 90 GLY A O 1
ATOM 716 N N . PRO A 1 91 ? -14.046 -3.639 12.329 1.00 77.56 91 PRO A N 1
ATOM 717 C CA . PRO A 1 91 ? -13.995 -4.143 13.695 1.00 77.56 91 PRO A CA 1
ATOM 718 C C . PRO A 1 91 ? -13.291 -3.181 14.661 1.00 77.56 91 PRO A C 1
ATOM 720 O O . PRO A 1 91 ? -13.768 -3.028 15.786 1.00 77.56 91 PRO A O 1
ATOM 723 N N . MET A 1 92 ? -12.256 -2.451 14.220 1.00 82.06 92 MET A N 1
ATOM 724 C CA . MET A 1 92 ? -11.598 -1.420 15.038 1.00 82.06 92 MET A CA 1
ATOM 725 C C . MET A 1 92 ? -12.567 -0.341 15.516 1.00 82.06 92 MET A C 1
ATOM 727 O O . MET A 1 92 ? -12.592 -0.000 16.697 1.00 82.06 92 MET A O 1
ATOM 731 N N . TYR A 1 93 ? -13.411 0.176 14.622 1.00 78.31 93 TYR A N 1
ATOM 732 C CA . TYR A 1 93 ? -14.409 1.174 15.000 1.00 78.31 93 TYR A CA 1
ATOM 733 C C . TYR A 1 93 ? -15.396 0.633 16.041 1.00 78.31 93 TYR A C 1
ATOM 735 O O . TYR A 1 93 ? -15.776 1.328 16.986 1.00 78.31 93 TYR A O 1
ATOM 743 N N . SER A 1 94 ? -15.801 -0.630 15.894 1.00 78.50 94 SER A N 1
ATOM 744 C CA . SER A 1 94 ? -16.686 -1.268 16.862 1.00 78.50 94 SER A CA 1
ATOM 745 C C . SER A 1 94 ? -15.999 -1.486 18.221 1.00 78.50 94 SER A C 1
ATOM 747 O O . SER A 1 94 ? -16.685 -1.376 19.237 1.00 78.50 94 SER A O 1
ATOM 749 N N . LEU A 1 95 ? -14.686 -1.758 18.257 1.00 82.75 95 LEU A N 1
ATOM 750 C CA . LEU A 1 95 ? -13.909 -1.917 19.495 1.00 82.75 95 LEU A CA 1
ATOM 751 C C . LEU A 1 95 ? -13.823 -0.593 20.252 1.00 82.75 95 LEU A C 1
ATOM 753 O O . LEU A 1 95 ? -14.186 -0.519 21.421 1.00 82.75 95 LEU A O 1
ATOM 757 N N . VAL A 1 96 ? -13.438 0.481 19.560 1.00 84.31 96 VAL A N 1
ATOM 758 C CA . VAL A 1 96 ? -13.372 1.830 20.146 1.00 84.31 96 VAL A CA 1
ATOM 759 C C . VAL A 1 96 ? -14.731 2.243 20.718 1.00 84.31 96 VAL A C 1
ATOM 761 O O . VAL A 1 96 ? -14.818 2.782 21.820 1.00 84.31 96 VAL A O 1
ATOM 764 N N . ARG A 1 97 ? -15.823 1.938 20.006 1.00 82.69 97 ARG A N 1
ATOM 765 C CA . ARG A 1 97 ? -17.182 2.211 20.490 1.00 82.69 97 ARG A CA 1
ATOM 766 C C . ARG A 1 97 ? -17.540 1.412 21.748 1.00 82.69 97 ARG A C 1
ATOM 768 O O . ARG A 1 97 ? -18.281 1.925 22.581 1.00 82.69 97 ARG A O 1
ATOM 775 N N . GLN A 1 98 ? -17.084 0.166 21.858 1.00 82.19 98 GLN A N 1
ATOM 776 C CA . GLN A 1 98 ? -17.275 -0.671 23.045 1.00 82.19 98 GLN A CA 1
ATOM 777 C C . GLN A 1 98 ? -16.513 -0.098 24.243 1.00 82.19 98 GLN A C 1
ATOM 779 O O . GLN A 1 98 ? -17.133 0.143 25.274 1.00 82.19 98 GLN A O 1
ATOM 784 N N . PHE A 1 99 ? -15.232 0.239 24.080 1.00 84.50 99 PHE A N 1
ATOM 785 C CA . PHE A 1 99 ? -14.438 0.846 25.153 1.00 84.50 99 PHE A CA 1
ATOM 786 C C . PHE A 1 99 ? -15.046 2.147 25.675 1.00 84.50 99 PHE A C 1
ATOM 788 O O . PHE A 1 99 ? -15.155 2.331 26.882 1.00 84.50 99 PHE A O 1
ATOM 795 N N . ARG A 1 100 ? -15.559 2.999 24.783 1.00 85.31 100 ARG A N 1
ATOM 796 C CA . ARG A 1 100 ? -16.242 4.234 25.188 1.00 85.31 100 ARG A CA 1
ATOM 797 C C . ARG A 1 100 ? -17.519 3.980 26.000 1.00 85.31 100 ARG A C 1
ATOM 799 O O . ARG A 1 100 ? -17.856 4.755 26.880 1.00 85.31 100 ARG A O 1
ATOM 806 N N . ARG A 1 101 ? -18.240 2.881 25.743 1.00 84.44 101 ARG A N 1
ATOM 807 C CA . ARG A 1 101 ? -19.402 2.499 26.570 1.00 84.44 101 ARG A CA 1
ATOM 808 C C . ARG A 1 101 ? -18.987 2.010 27.951 1.00 84.44 101 ARG A C 1
ATOM 810 O O . ARG A 1 101 ? -19.689 2.302 28.912 1.00 84.44 101 ARG A O 1
ATOM 817 N N . VAL A 1 102 ? -17.877 1.282 28.038 1.00 86.94 102 VAL A N 1
ATOM 818 C CA . VAL A 1 102 ? -17.309 0.842 29.319 1.00 86.94 102 VAL A CA 1
ATOM 819 C C . VAL A 1 102 ? -16.876 2.051 30.149 1.00 86.94 102 VAL A C 1
ATOM 821 O O . VAL A 1 102 ? -17.212 2.120 31.326 1.00 86.94 102 VAL A O 1
ATOM 824 N N . GLU A 1 103 ? -16.233 3.040 29.522 1.00 89.38 103 GLU A N 1
ATOM 825 C CA . GLU A 1 103 ? -15.897 4.332 30.141 1.00 89.38 103 GLU A CA 1
ATOM 826 C C . GLU A 1 103 ? -17.144 5.060 30.677 1.00 89.38 103 GLU A C 1
ATOM 828 O O . GLU A 1 103 ? -17.132 5.598 31.778 1.00 89.38 103 GLU A O 1
ATOM 833 N N . GLU A 1 104 ? -18.264 4.996 29.952 1.00 91.12 104 GLU A N 1
ATOM 834 C CA . GLU A 1 104 ? -19.567 5.529 30.379 1.00 91.12 104 GLU A CA 1
ATOM 835 C C . GLU A 1 104 ? -20.275 4.669 31.457 1.00 91.12 104 GLU A C 1
ATOM 837 O O . GLU A 1 104 ? -21.451 4.891 31.752 1.00 91.12 104 GLU A O 1
ATOM 842 N N . GLY A 1 105 ? -19.612 3.652 32.022 1.00 89.31 105 GLY A N 1
ATOM 843 C CA . GLY A 1 105 ? -20.174 2.756 33.040 1.00 89.31 105 GLY A CA 1
ATOM 844 C C . GLY A 1 105 ? -21.176 1.729 32.499 1.00 89.31 105 GLY A C 1
ATOM 845 O O . GLY A 1 105 ? -21.896 1.088 33.268 1.00 89.31 105 GLY A O 1
ATOM 846 N N . ARG A 1 106 ? -21.253 1.553 31.173 1.00 82.56 106 ARG A N 1
ATOM 847 C CA . ARG A 1 106 ? -22.118 0.566 30.513 1.00 82.56 106 ARG A CA 1
ATOM 848 C C . ARG A 1 106 ? -21.328 -0.695 30.174 1.00 82.56 106 ARG A C 1
ATOM 850 O O . ARG A 1 106 ? -20.801 -0.840 29.075 1.00 82.56 106 ARG A O 1
ATOM 857 N N . TRP A 1 107 ? -21.331 -1.635 31.115 1.00 77.38 107 TRP A N 1
ATOM 858 C CA . TRP A 1 107 ? -20.604 -2.913 31.053 1.00 77.38 107 TRP A CA 1
ATOM 859 C C . TRP A 1 107 ? -21.270 -3.990 30.183 1.00 77.38 107 TRP A C 1
ATOM 861 O O . TRP A 1 107 ? -20.684 -5.036 29.927 1.00 77.38 107 TRP A O 1
ATOM 871 N N . TYR A 1 108 ? -22.497 -3.750 29.713 1.00 67.56 108 TYR A N 1
ATOM 872 C CA . TYR A 1 108 ? -23.264 -4.724 28.939 1.00 67.56 108 TYR A CA 1
ATOM 873 C C . TYR A 1 108 ? -23.278 -4.350 27.456 1.00 67.56 108 TYR A C 1
ATOM 875 O O . TYR A 1 108 ? -23.838 -3.329 27.047 1.00 67.56 108 TYR A O 1
ATOM 883 N N . GLY A 1 109 ? -22.697 -5.208 26.620 1.00 66.19 109 GLY A N 1
ATOM 884 C CA . GLY A 1 109 ? -22.750 -5.042 25.175 1.00 66.19 109 GLY A CA 1
ATOM 885 C C . GLY A 1 109 ? -22.208 -6.250 24.432 1.00 66.19 109 GLY A C 1
ATOM 886 O O . GLY A 1 109 ? -21.027 -6.553 24.517 1.00 66.19 109 GLY A O 1
ATOM 887 N N . GLN A 1 110 ? -23.045 -6.897 23.624 1.00 68.81 110 GLN A N 1
ATOM 888 C CA . GLN A 1 110 ? -22.567 -7.908 22.683 1.00 68.81 110 GLN A CA 1
ATOM 889 C C . GLN A 1 110 ? -21.964 -7.223 21.458 1.00 68.81 110 GLN A C 1
ATOM 891 O O . GLN A 1 110 ? -22.632 -6.453 20.757 1.00 68.81 110 GLN A O 1
ATOM 896 N N . MET A 1 111 ? -20.693 -7.503 21.190 1.00 69.25 111 MET A N 1
ATOM 897 C CA . MET A 1 111 ? -20.043 -7.080 19.961 1.00 69.25 111 MET A CA 1
ATOM 898 C C . MET A 1 111 ? -20.329 -8.108 18.862 1.00 69.25 111 MET A C 1
ATOM 900 O O . MET A 1 111 ? -20.033 -9.289 19.002 1.00 69.25 111 MET A O 1
ATOM 904 N N . ARG A 1 112 ? -20.936 -7.668 17.755 1.00 68.62 112 ARG A N 1
ATOM 905 C CA . ARG A 1 112 ? -21.145 -8.510 16.568 1.00 68.62 112 ARG A CA 1
ATOM 906 C C . ARG A 1 112 ? -20.129 -8.122 15.502 1.00 68.62 112 ARG A C 1
ATOM 908 O O . ARG A 1 112 ? -20.248 -7.050 14.914 1.00 68.62 112 ARG A O 1
ATOM 915 N N . ILE A 1 113 ? -19.159 -9.000 15.265 1.00 69.81 113 ILE A N 1
ATOM 916 C CA . ILE A 1 113 ? -18.205 -8.908 14.153 1.00 69.81 113 ILE A CA 1
ATOM 917 C C . ILE A 1 113 ? -18.650 -9.814 13.011 1.00 69.81 113 ILE A C 1
ATOM 919 O O . ILE A 1 113 ? -19.292 -10.838 13.239 1.00 69.81 113 ILE A O 1
ATOM 923 N N . ARG A 1 114 ? -18.328 -9.426 11.773 1.00 71.75 114 ARG A N 1
ATOM 924 C CA . ARG A 1 114 ? -18.664 -10.208 10.586 1.00 71.75 114 ARG A CA 1
ATOM 925 C C . ARG A 1 114 ? -17.681 -11.367 10.362 1.00 71.75 114 ARG A C 1
ATOM 927 O O . ARG A 1 114 ? -16.471 -11.209 10.500 1.00 71.75 114 ARG A O 1
ATOM 934 N N . ASP A 1 115 ? -18.233 -12.470 9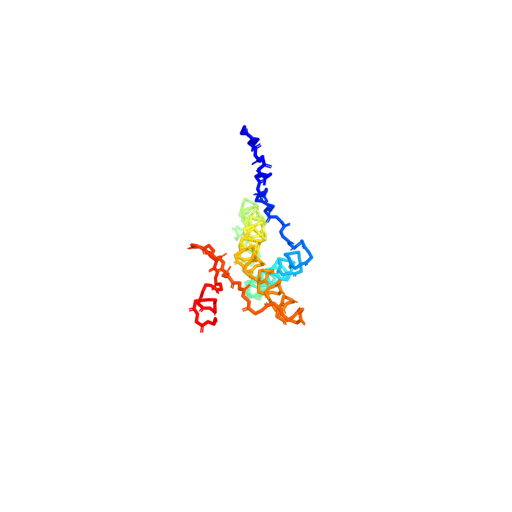.852 1.00 67.44 115 ASP A N 1
ATOM 935 C CA . ASP A 1 115 ? -17.694 -13.479 8.912 1.00 67.44 115 ASP A CA 1
ATOM 936 C C . ASP A 1 115 ? -16.346 -13.274 8.183 1.00 67.44 115 ASP A C 1
ATOM 938 O O . ASP A 1 115 ? -15.694 -14.240 7.794 1.00 67.44 115 ASP A O 1
ATOM 942 N N . GLY A 1 116 ? -15.927 -12.042 7.915 1.00 71.88 116 GLY A N 1
ATOM 943 C CA . GLY A 1 116 ? -14.799 -11.749 7.023 1.00 71.88 116 GLY A CA 1
ATOM 944 C C . GLY A 1 116 ? -13.849 -10.679 7.539 1.00 71.88 116 GLY A C 1
ATOM 945 O O . GLY A 1 116 ? -13.025 -10.207 6.764 1.00 71.88 116 GLY A O 1
ATOM 946 N N . ASP A 1 117 ? -13.993 -10.271 8.798 1.00 79.62 117 ASP A N 1
ATOM 947 C CA . ASP A 1 117 ? -13.161 -9.227 9.387 1.00 79.62 117 ASP A CA 1
ATOM 948 C C . ASP A 1 117 ? -11.966 -9.862 10.121 1.00 79.62 117 ASP A C 1
ATOM 950 O O . ASP A 1 117 ? -12.128 -10.840 10.862 1.00 79.62 117 ASP A O 1
ATOM 954 N N . ASP A 1 118 ? -10.776 -9.285 9.943 1.00 80.38 118 ASP A N 1
ATOM 955 C CA . ASP A 1 118 ? -9.507 -9.888 10.387 1.00 80.38 118 ASP A CA 1
ATOM 956 C C . ASP A 1 118 ? -9.351 -9.898 11.919 1.00 80.38 118 ASP A C 1
ATOM 958 O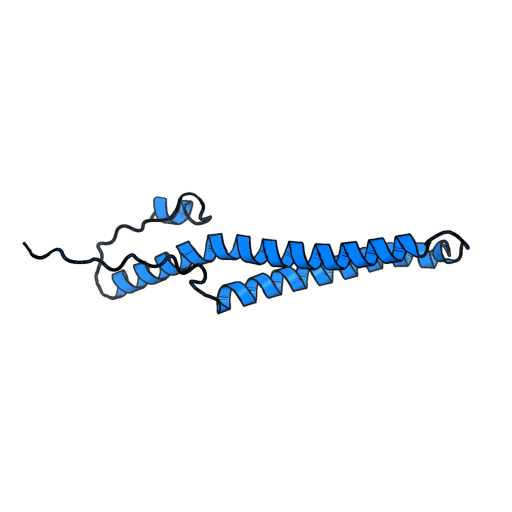 O . ASP A 1 118 ? -8.637 -10.719 12.487 1.00 80.38 118 ASP A O 1
ATOM 962 N N . MET A 1 119 ? -10.081 -9.032 12.627 1.00 79.50 119 MET A N 1
ATOM 963 C CA . MET A 1 119 ? -10.015 -8.908 14.091 1.00 79.50 119 MET A CA 1
ATOM 964 C C . MET A 1 119 ? -10.994 -9.808 14.847 1.00 79.50 119 MET A C 1
ATOM 966 O O . MET A 1 119 ? -11.215 -9.626 16.045 1.00 79.50 119 MET A O 1
ATOM 970 N N . ARG A 1 120 ? -11.593 -10.797 14.179 1.00 78.75 120 ARG A N 1
ATOM 971 C CA . ARG A 1 120 ? -12.546 -11.707 14.827 1.00 78.75 120 ARG A CA 1
ATOM 972 C C . ARG A 1 120 ? -11.954 -12.431 16.031 1.00 78.75 120 ARG A C 1
ATOM 974 O O . ARG A 1 120 ? -12.663 -12.624 17.013 1.00 78.75 120 ARG A O 1
ATOM 981 N N . TYR A 1 121 ? -10.684 -12.827 15.950 1.00 79.06 121 TYR A N 1
ATOM 982 C CA . TYR A 1 121 ? -10.011 -13.524 17.043 1.00 79.06 121 TYR A CA 1
ATOM 983 C C . TYR A 1 121 ? -10.009 -12.688 18.326 1.00 79.06 121 TYR A C 1
ATOM 985 O O . TYR A 1 121 ? -10.373 -13.193 19.380 1.00 79.06 121 TYR A O 1
ATOM 993 N N . VAL A 1 122 ? -9.675 -11.399 18.235 1.00 78.94 122 VAL A N 1
ATOM 994 C CA . VAL A 1 122 ? -9.628 -10.512 19.407 1.00 78.94 122 VAL A CA 1
ATOM 995 C C . VAL A 1 122 ? -11.006 -10.412 20.058 1.00 78.94 122 VAL A C 1
ATOM 997 O O . VAL A 1 122 ? -11.129 -10.512 21.264 1.00 78.94 122 VAL A O 1
ATOM 1000 N N . VAL A 1 123 ? -12.068 -10.304 19.269 1.00 75.19 123 VAL A N 1
ATOM 1001 C CA . VAL A 1 123 ? -13.415 -10.049 19.810 1.00 75.19 123 VAL A CA 1
ATOM 1002 C C . VAL A 1 123 ? -14.159 -11.296 20.253 1.00 75.19 123 VAL A C 1
ATOM 1004 O O . VAL A 1 123 ? -15.146 -11.201 20.967 1.00 75.19 123 VAL A O 1
ATOM 1007 N N . ARG A 1 124 ? -13.735 -12.480 19.813 1.00 75.56 124 ARG A N 1
ATOM 1008 C CA . ARG A 1 124 ? -14.295 -13.732 20.338 1.00 75.56 124 ARG A CA 1
ATOM 1009 C C . ARG A 1 124 ? -13.658 -14.153 21.662 1.00 75.56 124 ARG A C 1
ATOM 1011 O O . ARG A 1 124 ? -14.257 -14.965 22.354 1.00 75.56 124 ARG A O 1
ATOM 1018 N N . ASN A 1 125 ? -12.468 -13.642 21.976 1.00 77.06 125 ASN A N 1
ATOM 1019 C CA . ASN A 1 125 ? -11.693 -14.032 23.156 1.00 77.06 125 ASN A CA 1
ATOM 1020 C C . ASN A 1 125 ? -11.691 -12.973 24.277 1.00 77.06 125 ASN A C 1
ATOM 1022 O O . ASN A 1 125 ? -11.075 -13.212 25.312 1.00 77.06 125 ASN A O 1
ATOM 1026 N N . PHE A 1 126 ? -12.358 -11.833 24.076 1.00 63.62 126 PHE A N 1
ATOM 1027 C CA . PHE A 1 126 ? -12.553 -10.751 25.047 1.00 63.62 126 PHE A CA 1
ATOM 1028 C C . PHE A 1 126 ? -14.031 -10.361 25.074 1.00 63.62 126 PHE A C 1
ATOM 1030 O O . PHE A 1 126 ? -14.540 -10.079 26.179 1.00 63.62 126 PHE A O 1
#